Protein AF-A0A382HVT6-F1 (afdb_monomer_lite)

pLDDT: mean 78.96, std 14.05, range [37.0, 93.31]

Structure (mmCIF, N/CA/C/O backbone):
data_AF-A0A382HVT6-F1
#
_entry.id   AF-A0A382HVT6-F1
#
loop_
_atom_site.group_PDB
_atom_site.id
_atom_site.type_symbol
_atom_site.label_atom_id
_atom_site.label_alt_id
_atom_site.label_comp_id
_atom_site.label_asym_id
_atom_site.label_entity_id
_atom_site.label_seq_id
_atom_site.pdbx_PDB_ins_code
_atom_site.Cartn_x
_atom_site.Cartn_y
_atom_site.Cartn_z
_atom_site.occupancy
_atom_site.B_iso_or_equiv
_atom_site.auth_seq_id
_atom_site.auth_comp_id
_atom_site.auth_asym_id
_atom_site.auth_atom_id
_atom_site.pdbx_PDB_model_num
ATOM 1 N N . MET A 1 1 ? -5.672 -9.540 13.433 1.00 39.12 1 MET A N 1
ATOM 2 C CA . MET A 1 1 ? -6.733 -9.610 14.466 1.00 39.12 1 MET A CA 1
ATOM 3 C C . MET A 1 1 ? -8.082 -9.575 13.762 1.00 39.12 1 MET A C 1
ATOM 5 O O . MET A 1 1 ? -8.221 -8.806 12.822 1.00 39.12 1 MET A O 1
ATOM 9 N N . VAL A 1 2 ? -9.053 -10.399 14.163 1.00 37.00 2 VAL A N 1
ATOM 10 C CA . VAL A 1 2 ? -10.449 -10.255 13.708 1.00 37.00 2 VAL A CA 1
ATOM 11 C C . VAL A 1 2 ? -11.148 -9.390 14.750 1.00 37.00 2 VAL A C 1
ATOM 13 O O . VAL A 1 2 ? -11.149 -9.755 15.923 1.00 37.00 2 VAL A O 1
ATOM 16 N N . ALA A 1 3 ? -11.654 -8.220 14.357 1.00 43.56 3 ALA A N 1
ATOM 17 C CA . ALA A 1 3 ? -12.311 -7.308 15.287 1.00 43.56 3 ALA A CA 1
ATOM 18 C C . ALA A 1 3 ? -13.567 -7.967 15.878 1.00 43.56 3 ALA A C 1
ATOM 20 O O . ALA A 1 3 ? -14.442 -8.437 15.146 1.00 43.56 3 ALA A O 1
ATOM 21 N N . THR A 1 4 ? -13.641 -8.010 17.207 1.00 41.59 4 THR A N 1
ATOM 22 C CA . THR A 1 4 ? -14.824 -8.428 17.961 1.00 41.59 4 THR A CA 1
ATOM 23 C C . THR A 1 4 ? -15.976 -7.447 17.676 1.00 41.59 4 THR A C 1
ATOM 25 O O . THR A 1 4 ? -15.714 -6.251 17.525 1.00 41.59 4 THR A O 1
ATOM 28 N N . PRO A 1 5 ? -17.248 -7.891 17.617 1.00 45.16 5 PRO A N 1
ATOM 29 C CA . PRO A 1 5 ? -18.390 -7.078 17.162 1.00 45.16 5 PRO A CA 1
ATOM 30 C C . PRO A 1 5 ? -18.701 -5.814 17.987 1.00 45.16 5 PRO A C 1
ATOM 32 O O . PRO A 1 5 ? -19.589 -5.056 17.612 1.00 45.16 5 PRO A O 1
ATOM 35 N N . GLU A 1 6 ? -18.002 -5.584 19.100 1.00 42.72 6 GLU A N 1
ATOM 36 C CA . GLU A 1 6 ? -18.304 -4.546 20.095 1.00 42.72 6 GLU A CA 1
ATOM 37 C C . GLU A 1 6 ? -17.362 -3.330 20.041 1.00 42.72 6 GLU A C 1
ATOM 39 O O . GLU A 1 6 ? -17.410 -2.464 20.914 1.00 42.72 6 GLU A O 1
ATOM 44 N N . LEU A 1 7 ? -16.531 -3.201 19.000 1.00 46.19 7 LEU A N 1
ATOM 45 C CA . LEU A 1 7 ? -15.820 -1.946 18.731 1.00 46.19 7 LEU A CA 1
ATOM 46 C C . LEU A 1 7 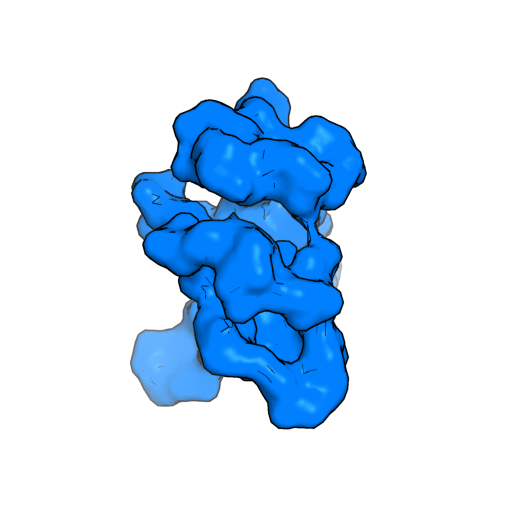? -16.803 -0.900 18.177 1.00 46.19 7 LEU A C 1
ATOM 48 O O . LEU A 1 7 ? -17.020 -0.786 16.973 1.00 46.19 7 LEU A O 1
ATOM 52 N N . LEU A 1 8 ? -17.388 -0.132 19.101 1.00 47.53 8 LEU A N 1
ATOM 53 C CA . LEU A 1 8 ? -18.241 1.041 18.857 1.00 47.53 8 LEU A CA 1
ATOM 54 C C . LEU A 1 8 ? -17.482 2.242 18.266 1.00 47.53 8 LEU A C 1
ATOM 56 O O . LEU A 1 8 ? -18.095 3.272 17.986 1.00 47.53 8 LEU A O 1
ATOM 60 N N . ASP A 1 9 ? -16.165 2.134 18.075 1.00 59.66 9 ASP A N 1
ATOM 61 C CA . ASP A 1 9 ? -15.396 3.168 17.395 1.00 59.66 9 ASP A CA 1
ATOM 62 C C . ASP A 1 9 ? -15.723 3.139 15.884 1.00 59.66 9 ASP A C 1
ATOM 64 O O . ASP A 1 9 ? -15.470 2.126 15.211 1.00 59.66 9 ASP A O 1
ATOM 68 N N . PRO A 1 10 ? -16.276 4.229 15.314 1.00 59.44 10 PRO A N 1
ATOM 69 C CA . PRO A 1 10 ? -16.620 4.298 13.895 1.00 59.44 10 PRO A CA 1
ATOM 70 C C . PRO A 1 10 ? -15.416 4.049 12.969 1.00 59.44 10 PRO A C 1
ATOM 72 O O . PRO A 1 10 ? -15.598 3.632 11.820 1.00 59.44 10 PRO A O 1
ATOM 75 N N . ASN A 1 11 ? -14.181 4.213 13.449 1.00 56.97 11 ASN A N 1
ATOM 76 C CA . ASN A 1 11 ? -12.968 3.893 12.700 1.00 56.97 11 ASN A CA 1
ATOM 77 C C . ASN A 1 11 ? -12.739 2.385 12.515 1.00 56.97 11 ASN A C 1
ATOM 79 O O . ASN A 1 11 ? -12.090 2.002 11.546 1.00 56.97 11 ASN A O 1
ATOM 83 N N . PHE A 1 12 ? -13.321 1.530 13.363 1.00 60.31 12 PHE A N 1
ATOM 84 C CA . PHE A 1 12 ? -13.083 0.078 13.364 1.00 60.31 12 PHE A CA 1
ATOM 85 C C . PHE A 1 12 ? -14.337 -0.768 13.124 1.00 60.31 12 PHE A C 1
ATOM 87 O O . PHE A 1 12 ? -14.240 -1.981 12.919 1.00 60.31 12 PHE A O 1
ATOM 94 N N . HIS A 1 13 ? -15.517 -0.147 13.072 1.00 61.53 13 HIS A N 1
ATOM 95 C CA . HIS A 1 13 ? -16.761 -0.847 12.771 1.00 61.53 13 HIS A CA 1
ATOM 96 C C . HIS A 1 13 ? -16.683 -1.583 11.415 1.00 61.53 13 HIS A C 1
ATOM 98 O O . HIS A 1 13 ? -16.541 -0.961 10.357 1.00 61.53 13 HIS A O 1
ATOM 104 N N . ARG A 1 14 ? -16.777 -2.924 11.468 1.00 65.69 14 ARG A N 1
ATOM 105 C CA . ARG A 1 14 ? -16.671 -3.871 10.335 1.00 65.69 14 ARG A CA 1
ATOM 106 C C . ARG A 1 14 ? -15.356 -3.785 9.555 1.00 65.69 14 ARG A C 1
ATOM 108 O O . ARG A 1 14 ? -15.355 -4.016 8.348 1.00 65.69 14 ARG A O 1
ATOM 115 N N . VAL A 1 15 ? -14.247 -3.465 10.215 1.00 69.69 15 VAL A N 1
ATOM 116 C CA . VAL A 1 15 ? -12.940 -3.319 9.561 1.00 69.69 15 VAL A CA 1
ATOM 117 C C . VAL A 1 15 ? -12.077 -4.574 9.689 1.00 69.69 15 VAL A C 1
ATOM 119 O O . VAL A 1 15 ? -12.012 -5.190 10.749 1.00 69.69 15 VAL A O 1
ATOM 122 N N . VAL A 1 16 ? -11.385 -4.935 8.606 1.00 75.50 16 VAL A N 1
ATOM 123 C CA . VAL A 1 16 ? -10.318 -5.944 8.606 1.00 75.50 16 VAL A CA 1
ATOM 124 C C . VAL A 1 16 ? -8.981 -5.221 8.713 1.00 75.50 16 VAL A C 1
ATOM 126 O O . VAL A 1 16 ? -8.603 -4.501 7.789 1.00 75.50 16 VAL A O 1
ATOM 129 N N . VAL A 1 17 ? -8.280 -5.411 9.833 1.00 77.56 17 VAL A N 1
ATOM 130 C CA . VAL A 1 17 ? -6.960 -4.814 10.087 1.00 77.56 17 VAL A CA 1
ATOM 131 C C . VAL A 1 17 ? -5.873 -5.883 9.962 1.00 77.56 17 VAL A C 1
ATOM 133 O O . VAL A 1 17 ? -5.855 -6.857 10.725 1.00 77.56 17 VAL A O 1
ATOM 136 N N . LEU A 1 18 ? -4.956 -5.690 9.016 1.00 74.88 18 LEU A N 1
ATOM 137 C CA . LEU A 1 18 ? -3.703 -6.434 8.918 1.00 74.88 18 LEU A CA 1
ATOM 138 C C . LEU A 1 18 ? -2.692 -5.812 9.880 1.00 74.88 18 LEU A C 1
ATOM 140 O O . LEU A 1 18 ? -2.333 -4.655 9.706 1.00 74.88 18 LEU A O 1
ATOM 144 N N . MET A 1 19 ? -2.241 -6.555 10.889 1.00 76.44 19 MET A N 1
ATOM 145 C CA . MET A 1 19 ? -1.211 -6.068 11.811 1.00 76.44 19 MET A CA 1
ATOM 146 C C . MET A 1 19 ? 0.162 -6.216 11.153 1.00 76.44 19 MET A C 1
ATOM 148 O O . MET A 1 19 ? 0.510 -7.324 10.752 1.00 76.44 19 MET A O 1
ATOM 152 N N . LEU A 1 20 ? 0.903 -5.118 11.037 1.00 72.44 20 LEU A N 1
ATOM 153 C CA . LEU A 1 20 ? 2.249 -5.078 10.464 1.00 72.44 20 LEU A CA 1
ATOM 154 C C . LEU A 1 20 ? 3.315 -5.174 11.558 1.00 72.44 20 LEU A C 1
ATOM 156 O O . LEU A 1 20 ? 4.279 -5.915 11.410 1.00 72.44 20 LEU A O 1
ATOM 160 N N . GLU A 1 21 ? 3.112 -4.473 12.675 1.00 70.06 21 GLU A N 1
ATOM 161 C CA . GLU A 1 21 ? 4.034 -4.471 13.811 1.00 70.06 21 GLU A CA 1
ATOM 162 C C . GLU A 1 21 ? 3.262 -4.348 15.129 1.00 70.06 21 GLU A C 1
ATOM 164 O O . GLU A 1 21 ? 2.228 -3.681 15.195 1.00 70.06 21 GLU A O 1
ATOM 169 N N . HIS A 1 22 ? 3.763 -4.985 16.185 1.00 69.56 22 HIS A N 1
ATOM 170 C CA . HIS A 1 22 ? 3.303 -4.763 17.550 1.00 69.56 22 HIS A CA 1
ATOM 171 C C . HIS A 1 22 ? 4.487 -4.872 18.511 1.00 69.56 22 HIS A C 1
ATOM 173 O O . HIS A 1 22 ? 5.127 -5.921 18.592 1.00 69.56 22 HIS A O 1
ATOM 179 N N . ASN A 1 23 ? 4.772 -3.786 19.221 1.00 72.25 23 ASN A N 1
ATOM 180 C CA . ASN A 1 23 ? 5.841 -3.680 20.207 1.00 72.25 23 ASN A CA 1
ATOM 181 C C . ASN A 1 23 ? 5.322 -2.929 21.452 1.00 72.25 23 ASN A C 1
ATOM 183 O O . ASN A 1 23 ? 4.134 -2.614 21.550 1.00 72.25 23 ASN A O 1
ATOM 187 N N . GLU A 1 24 ? 6.191 -2.678 22.432 1.00 73.56 24 GLU A N 1
ATOM 188 C CA . GLU A 1 24 ? 5.806 -1.995 23.678 1.00 73.56 24 GLU A CA 1
ATOM 189 C C . GLU A 1 24 ? 5.371 -0.532 23.456 1.00 73.56 24 GLU A C 1
ATOM 191 O O . GLU A 1 24 ? 4.610 0.005 24.260 1.00 73.56 24 GLU A O 1
ATOM 196 N N . ASP A 1 25 ? 5.780 0.078 22.339 1.00 70.56 25 ASP A N 1
ATOM 197 C CA . ASP A 1 25 ? 5.463 1.461 21.970 1.00 70.56 25 ASP A CA 1
ATOM 198 C C . ASP A 1 25 ? 4.140 1.589 21.194 1.00 70.56 25 ASP A C 1
ATOM 200 O O . ASP A 1 25 ? 3.611 2.694 21.033 1.00 70.56 25 ASP A O 1
ATOM 204 N N . GLY A 1 26 ? 3.564 0.475 20.726 1.00 67.38 26 GLY A N 1
ATOM 205 C CA . GLY A 1 26 ? 2.263 0.474 20.066 1.00 67.38 26 GLY A CA 1
ATOM 206 C C . GLY A 1 26 ? 2.033 -0.666 19.078 1.00 67.38 26 GLY A C 1
ATOM 207 O O . GLY A 1 26 ? 2.635 -1.739 19.126 1.00 67.38 26 GLY A O 1
ATOM 208 N N . ALA A 1 27 ? 1.075 -0.447 18.181 1.00 71.50 27 ALA A N 1
ATOM 209 C CA . ALA A 1 27 ? 0.716 -1.393 17.135 1.00 71.50 27 ALA A CA 1
ATOM 210 C C . ALA A 1 27 ? 0.479 -0.648 15.819 1.00 71.50 27 ALA A C 1
ATOM 212 O O . ALA A 1 27 ? -0.273 0.327 15.781 1.00 71.50 27 ALA A O 1
ATOM 213 N N . LEU A 1 28 ? 1.102 -1.124 14.742 1.00 72.75 28 LEU A N 1
ATOM 214 C CA . LEU A 1 28 ? 0.882 -0.644 13.385 1.00 72.75 28 LEU A CA 1
ATOM 215 C C . LEU A 1 28 ? -0.008 -1.643 12.653 1.00 72.75 28 LEU A C 1
ATOM 217 O O . LEU A 1 28 ? 0.339 -2.817 12.517 1.00 72.75 28 LEU A O 1
ATOM 221 N N . GLY A 1 29 ? -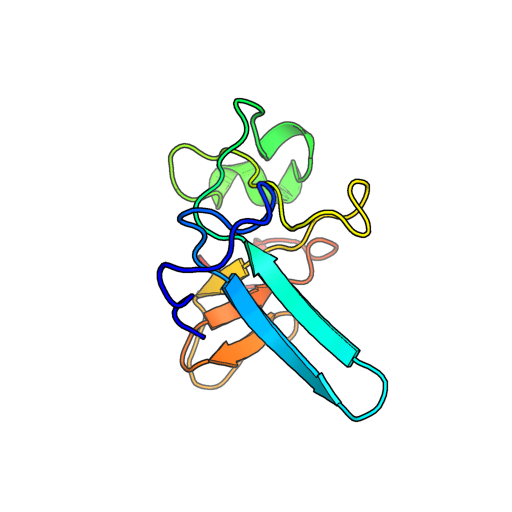1.143 -1.172 12.145 1.00 76.00 29 GLY A N 1
ATOM 222 C CA . GLY A 1 29 ? -2.061 -1.988 11.366 1.00 76.00 29 GLY A CA 1
ATOM 223 C C . GLY A 1 29 ? -2.594 -1.249 10.148 1.00 76.00 29 GLY A C 1
ATOM 224 O O . GLY A 1 29 ? -2.758 -0.034 10.181 1.00 76.00 29 GLY A O 1
ATOM 225 N N . LEU A 1 30 ? -2.879 -1.998 9.084 1.00 77.75 30 LEU A N 1
ATOM 226 C CA . LEU A 1 30 ? -3.455 -1.495 7.845 1.00 77.75 30 LEU A CA 1
ATOM 227 C C . LEU A 1 30 ? -4.893 -1.982 7.682 1.00 77.75 30 LEU A C 1
ATOM 229 O O . LEU A 1 30 ? -5.177 -3.180 7.742 1.00 77.75 30 LEU A O 1
ATOM 233 N 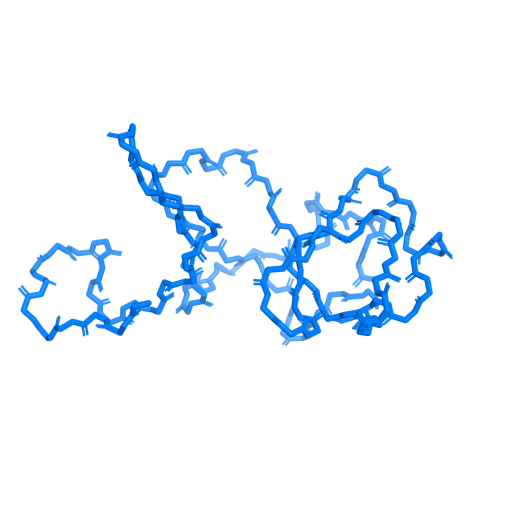N . VAL A 1 31 ? -5.805 -1.053 7.428 1.00 80.62 31 VAL A N 1
ATOM 234 C CA . VAL A 1 31 ? -7.197 -1.357 7.100 1.00 80.62 31 VAL A CA 1
ATOM 235 C C . VAL A 1 31 ? -7.321 -1.816 5.643 1.00 80.62 31 VAL A C 1
ATOM 237 O O . VAL A 1 31 ? -7.054 -1.062 4.713 1.00 80.62 31 VAL A O 1
ATOM 240 N N . LEU A 1 32 ? -7.784 -3.052 5.431 1.00 78.69 32 LEU A N 1
ATOM 241 C CA . LEU A 1 32 ? -7.856 -3.662 4.097 1.00 78.69 32 LEU A CA 1
ATOM 242 C C . LEU A 1 32 ? -9.187 -3.438 3.372 1.00 78.69 32 LEU A C 1
ATOM 244 O O . LEU A 1 32 ? -9.232 -3.459 2.148 1.00 78.69 32 LEU A O 1
ATOM 248 N N . ASN A 1 33 ? -10.295 -3.229 4.083 1.00 75.25 33 ASN A N 1
ATOM 249 C CA . ASN A 1 33 ? -11.642 -3.296 3.501 1.00 75.25 33 ASN A CA 1
ATOM 250 C C . ASN A 1 33 ? -12.372 -1.942 3.430 1.00 75.25 33 ASN A C 1
ATOM 252 O O . ASN A 1 33 ? -13.603 -1.898 3.456 1.00 75.25 33 ASN A O 1
ATOM 256 N N . ARG A 1 34 ? -11.619 -0.838 3.331 1.00 79.12 34 ARG A N 1
ATOM 257 C CA . ARG A 1 34 ? -12.152 0.518 3.114 1.00 79.12 34 ARG A CA 1
ATOM 258 C C . ARG A 1 34 ? -11.562 1.153 1.849 1.00 79.12 34 ARG A C 1
ATOM 260 O O . ARG A 1 34 ? -10.654 1.981 1.964 1.00 79.12 34 ARG A O 1
ATOM 267 N N . PRO A 1 35 ? -12.055 0.783 0.655 1.00 78.81 35 PRO A N 1
ATOM 268 C CA . PRO A 1 35 ? -11.641 1.437 -0.578 1.00 78.81 35 PRO A CA 1
ATOM 269 C C . PRO A 1 35 ? -12.099 2.902 -0.589 1.00 78.81 35 PRO A C 1
ATOM 271 O O . PRO A 1 35 ? -13.198 3.234 -0.140 1.00 78.81 35 PRO A O 1
ATOM 274 N N . ARG A 1 36 ? -11.260 3.783 -1.128 1.00 78.50 36 ARG A N 1
ATOM 275 C CA . ARG A 1 36 ? -11.598 5.154 -1.514 1.00 78.50 36 ARG A CA 1
ATOM 276 C C . ARG A 1 36 ? -11.956 5.155 -3.000 1.00 78.50 36 ARG A C 1
ATOM 278 O O . ARG A 1 36 ? -11.383 4.401 -3.773 1.00 78.50 36 ARG A O 1
ATOM 285 N N . LEU A 1 37 ? -12.853 6.038 -3.436 1.00 78.56 37 LEU A N 1
ATOM 286 C CA . LEU A 1 37 ? -13.164 6.227 -4.865 1.00 78.56 37 LEU A CA 1
ATOM 287 C C . LEU A 1 37 ? -12.076 7.058 -5.580 1.00 78.56 37 LEU A C 1
ATOM 289 O O . LEU A 1 37 ? -12.377 7.961 -6.354 1.00 78.56 37 LEU A O 1
ATOM 293 N N . ILE A 1 38 ? -10.808 6.792 -5.263 1.00 82.88 38 ILE A N 1
ATOM 294 C CA . ILE A 1 38 ? -9.630 7.485 -5.786 1.00 82.88 38 ILE A CA 1
ATOM 295 C C . ILE A 1 38 ? -8.727 6.419 -6.405 1.00 82.88 38 ILE A C 1
ATOM 297 O O . ILE A 1 38 ? -8.378 5.445 -5.738 1.00 82.88 38 ILE A O 1
ATOM 301 N N . GLY A 1 39 ? -8.367 6.592 -7.678 1.00 83.75 39 GLY A N 1
ATOM 302 C CA . GLY A 1 39 ? -7.460 5.685 -8.382 1.00 83.75 39 GLY A CA 1
ATOM 303 C C . GLY A 1 39 ? -6.039 5.762 -7.824 1.00 83.75 39 GLY A C 1
ATOM 304 O O . GLY A 1 39 ? -5.496 6.851 -7.649 1.00 83.75 39 GLY A O 1
ATOM 305 N N . GLY A 1 40 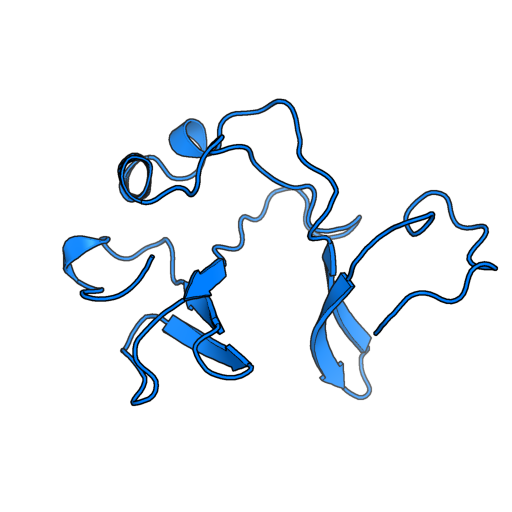? -5.431 4.606 -7.567 1.00 84.25 40 GLY A N 1
ATOM 306 C CA . GLY A 1 40 ? -4.064 4.487 -7.063 1.00 84.25 40 GLY A CA 1
ATOM 307 C C . GLY A 1 40 ? -2.997 4.876 -8.082 1.00 84.25 40 GLY A C 1
ATOM 308 O O . GLY A 1 40 ? -1.927 5.315 -7.680 1.00 84.25 40 GLY A O 1
ATOM 309 N N . ALA A 1 41 ? -3.300 4.816 -9.382 1.00 87.19 41 ALA A N 1
ATOM 310 C CA . ALA A 1 41 ? -2.361 5.169 -10.450 1.00 87.19 41 ALA A CA 1
ATOM 311 C C . ALA A 1 41 ? -1.822 6.605 -10.327 1.00 87.19 41 ALA A C 1
ATOM 313 O O . ALA A 1 41 ? -0.640 6.847 -10.531 1.00 87.19 41 ALA A O 1
ATOM 314 N N . ALA A 1 42 ? -2.655 7.563 -9.903 1.00 85.56 42 ALA A N 1
ATOM 315 C CA . ALA A 1 42 ? -2.203 8.938 -9.676 1.00 85.56 42 ALA A CA 1
ATOM 316 C C . ALA A 1 42 ? -1.200 9.053 -8.512 1.00 85.56 42 ALA A C 1
ATOM 318 O O . ALA A 1 42 ? -0.402 9.986 -8.469 1.00 85.56 42 ALA A O 1
ATOM 319 N N . ALA A 1 43 ? -1.264 8.120 -7.565 1.00 85.62 43 ALA A N 1
ATOM 320 C CA . ALA A 1 43 ? -0.466 8.112 -6.350 1.00 85.62 43 ALA A CA 1
ATOM 321 C C . ALA A 1 43 ? 0.849 7.330 -6.533 1.00 85.62 43 ALA A C 1
ATOM 323 O O . ALA A 1 43 ? 1.874 7.698 -5.968 1.00 85.62 43 ALA A O 1
ATOM 324 N N . VAL A 1 44 ? 0.822 6.275 -7.355 1.00 89.12 44 VAL A N 1
ATOM 325 C CA . VAL A 1 44 ? 1.966 5.407 -7.675 1.00 89.12 44 VAL A CA 1
ATOM 326 C C . VAL A 1 44 ? 2.022 5.114 -9.183 1.00 89.12 44 VAL A C 1
ATOM 328 O O . VAL A 1 44 ? 1.817 3.978 -9.604 1.00 89.12 44 VAL A O 1
ATOM 331 N N . PRO A 1 45 ? 2.306 6.120 -10.031 1.00 89.50 45 PRO A N 1
ATOM 332 C CA . PRO A 1 45 ? 2.178 5.991 -11.488 1.00 89.50 45 PRO A CA 1
ATOM 333 C C . PRO A 1 45 ? 3.093 4.925 -12.090 1.00 89.50 45 PRO A C 1
ATOM 335 O O . PRO A 1 45 ? 2.712 4.244 -13.032 1.00 89.50 45 PRO A O 1
ATOM 338 N N . GLN A 1 46 ? 4.277 4.716 -11.511 1.00 91.19 46 GLN A N 1
ATOM 339 C CA . GLN A 1 46 ? 5.201 3.670 -11.961 1.00 91.19 46 GLN A CA 1
ATOM 340 C C . GLN A 1 46 ? 4.634 2.256 -11.766 1.00 91.19 46 GLN A C 1
ATOM 342 O O . GLN A 1 46 ? 5.061 1.334 -12.446 1.00 91.19 46 GLN A O 1
ATOM 347 N N . TRP A 1 47 ? 3.667 2.091 -10.862 1.00 91.38 47 TRP A N 1
ATOM 348 C CA . TRP A 1 47 ? 3.074 0.812 -10.479 1.00 91.38 47 TRP A CA 1
ATOM 349 C C . TRP A 1 47 ? 1.677 0.588 -11.068 1.00 91.38 47 TRP A C 1
ATOM 351 O O . TRP A 1 47 ? 1.059 -0.426 -10.755 1.00 91.38 47 TRP A O 1
ATOM 361 N N . GLU A 1 48 ? 1.175 1.499 -11.911 1.00 90.25 48 GLU A N 1
ATOM 362 C CA . GLU A 1 48 ? -0.193 1.476 -12.455 1.00 90.25 48 GLU A CA 1
ATOM 363 C C . GLU A 1 48 ? -0.571 0.114 -13.057 1.00 90.25 48 GLU A C 1
ATOM 365 O O . GLU A 1 48 ? -1.599 -0.458 -12.689 1.00 90.25 48 GLU A O 1
ATOM 370 N N . ASP A 1 49 ? 0.308 -0.459 -13.881 1.00 89.19 49 ASP A N 1
ATOM 371 C CA . ASP A 1 49 ? 0.089 -1.745 -14.561 1.00 89.19 49 ASP A CA 1
ATOM 372 C C . ASP A 1 49 ? 0.081 -2.963 -13.618 1.00 89.19 49 ASP A C 1
ATOM 374 O O . ASP A 1 49 ? -0.256 -4.076 -14.027 1.00 89.19 49 ASP A O 1
ATOM 378 N N . ARG A 1 50 ? 0.479 -2.779 -12.354 1.00 89.31 50 ARG A N 1
ATOM 379 C CA . ARG A 1 50 ? 0.542 -3.826 -11.322 1.00 89.31 50 ARG A CA 1
ATOM 380 C C . ARG A 1 50 ? -0.529 -3.665 -10.246 1.00 89.31 50 ARG A C 1
ATOM 382 O O . ARG A 1 50 ? -0.592 -4.484 -9.334 1.00 89.31 50 ARG A O 1
ATOM 389 N N . LEU A 1 51 ? -1.376 -2.638 -10.322 1.00 90.50 51 LEU A N 1
ATOM 390 C CA . LEU A 1 51 ? -2.438 -2.446 -9.340 1.00 90.50 51 LEU A CA 1
ATOM 391 C C . LEU A 1 51 ? -3.535 -3.504 -9.512 1.00 90.50 51 LEU A C 1
ATOM 393 O O . LEU A 1 51 ? -4.132 -3.648 -10.580 1.00 90.50 51 LEU A O 1
ATOM 397 N N . ALA A 1 52 ? -3.859 -4.210 -8.428 1.00 86.75 52 ALA A N 1
ATOM 398 C CA . ALA A 1 52 ? -4.974 -5.147 -8.413 1.00 86.75 52 ALA A CA 1
ATOM 399 C C . ALA A 1 52 ? -6.295 -4.417 -8.701 1.00 86.75 52 ALA A C 1
ATOM 401 O O . ALA A 1 52 ? -6.615 -3.418 -8.053 1.00 86.75 52 ALA A O 1
ATOM 402 N N . ALA A 1 53 ? -7.089 -4.926 -9.649 1.00 82.56 53 ALA A N 1
ATOM 403 C CA . ALA A 1 53 ? -8.387 -4.345 -9.986 1.00 82.56 53 ALA A CA 1
ATOM 404 C C . ALA A 1 53 ? -9.292 -4.250 -8.735 1.00 82.56 53 ALA A C 1
ATOM 406 O O . ALA A 1 53 ? -9.382 -5.217 -7.975 1.00 82.56 53 ALA A O 1
ATOM 407 N N . PRO A 1 54 ? -9.995 -3.123 -8.510 1.00 83.12 54 PRO A N 1
ATOM 408 C CA . PRO A 1 54 ? -10.204 -1.982 -9.415 1.00 83.12 54 PRO A CA 1
ATOM 409 C C . PRO A 1 54 ? -9.121 -0.882 -9.370 1.00 83.12 54 PRO A C 1
ATOM 411 O O . PRO A 1 54 ? -9.332 0.192 -9.924 1.00 83.12 54 PRO A O 1
ATOM 414 N N . GLY A 1 55 ? -7.985 -1.111 -8.706 1.00 82.94 55 GLY A N 1
ATOM 415 C CA . GLY A 1 55 ? -6.871 -0.161 -8.643 1.00 82.94 55 GLY A CA 1
ATOM 416 C C . GLY A 1 55 ? -7.164 1.069 -7.785 1.00 82.94 55 GLY A C 1
ATOM 417 O O . GLY A 1 55 ? -6.620 2.142 -8.036 1.00 82.94 55 GLY A O 1
ATOM 418 N N . TYR A 1 56 ? -8.052 0.945 -6.799 1.00 86.56 56 TYR A N 1
ATOM 419 C CA . TYR A 1 56 ? -8.379 2.029 -5.877 1.00 86.56 56 TYR A CA 1
ATOM 420 C C . TYR A 1 56 ? -7.418 2.087 -4.694 1.00 86.56 56 TYR A C 1
ATOM 422 O O . TYR A 1 56 ? -6.901 1.068 -4.245 1.00 86.56 56 TYR A O 1
ATOM 430 N N . LEU A 1 57 ? -7.221 3.289 -4.154 1.00 85.81 57 LEU A N 1
ATOM 431 C CA . LEU A 1 57 ? -6.563 3.461 -2.864 1.00 85.81 57 LEU A CA 1
ATOM 432 C C . LEU A 1 57 ? -7.470 2.979 -1.737 1.00 85.81 57 LEU A C 1
ATOM 434 O O . LEU A 1 57 ? -8.691 3.103 -1.802 1.00 85.81 57 LEU A O 1
ATOM 438 N N . HIS A 1 58 ? -6.865 2.476 -0.669 1.00 84.38 58 HIS A N 1
ATOM 439 C CA . HIS A 1 58 ? -7.565 2.101 0.552 1.00 84.38 58 HIS A CA 1
ATOM 440 C C . HIS A 1 58 ? -7.174 3.069 1.667 1.00 84.38 58 HIS A C 1
ATOM 442 O O . HIS A 1 58 ? -6.030 3.512 1.746 1.00 84.38 58 HIS A O 1
ATOM 448 N N . THR A 1 59 ? -8.121 3.420 2.538 1.00 82.06 59 THR A N 1
ATOM 449 C CA . THR A 1 59 ? -7.790 4.177 3.753 1.00 82.06 59 THR A CA 1
ATOM 450 C C . THR A 1 59 ? -7.038 3.250 4.699 1.00 82.06 59 THR A C 1
ATOM 452 O O . THR A 1 59 ? -7.662 2.339 5.230 1.00 82.06 59 THR A O 1
ATOM 455 N N . GLY A 1 60 ? -5.742 3.482 4.924 1.00 71.88 60 GLY A N 1
ATOM 456 C CA . GLY A 1 60 ? -4.901 2.621 5.766 1.00 71.88 60 GLY A CA 1
ATOM 457 C C . GLY A 1 60 ? -5.204 2.686 7.269 1.00 71.88 60 GLY A C 1
ATOM 458 O O . GLY A 1 60 ? -4.949 1.719 7.979 1.00 71.88 60 GLY A O 1
ATOM 459 N N . GLY A 1 61 ? -5.797 3.782 7.744 1.00 71.31 61 GLY A N 1
ATOM 460 C CA . GLY A 1 61 ? -6.095 4.048 9.154 1.00 71.31 61 GLY A CA 1
ATOM 461 C C . GLY A 1 61 ? -6.144 5.561 9.415 1.00 71.31 61 GLY A C 1
ATOM 462 O O . GLY A 1 61 ? -5.972 6.327 8.470 1.00 71.31 61 GLY A O 1
ATOM 463 N N . PRO A 1 62 ? -6.386 6.011 10.659 1.00 61.88 62 PRO A N 1
ATOM 464 C CA . PRO A 1 62 ? -6.473 7.438 10.997 1.00 61.88 62 PRO A CA 1
ATOM 465 C C . PRO A 1 62 ? -5.104 8.129 11.152 1.00 61.88 62 PRO A C 1
ATOM 467 O O . PRO A 1 62 ? -5.047 9.311 11.478 1.00 61.88 62 PRO A O 1
ATOM 470 N N . VAL A 1 63 ? -3.998 7.395 10.987 1.00 61.47 63 VAL A N 1
ATOM 471 C CA . VAL A 1 63 ? -2.631 7.888 11.206 1.00 61.47 63 VAL A CA 1
ATOM 472 C C . VAL A 1 63 ? -1.884 7.901 9.873 1.00 61.47 63 VAL A C 1
ATOM 474 O O . VAL A 1 63 ? -1.943 6.923 9.131 1.00 61.47 63 VAL A O 1
ATOM 477 N N . SER A 1 64 ? -1.178 9.001 9.594 1.00 63.03 64 SER A N 1
ATOM 478 C CA . SER A 1 64 ? -0.347 9.203 8.395 1.00 63.03 64 SER A CA 1
ATOM 479 C C . SER A 1 64 ? -1.103 9.078 7.064 1.00 63.03 64 SER A C 1
ATOM 481 O O . SER A 1 64 ? -0.681 8.349 6.169 1.00 63.03 64 SER A O 1
ATOM 483 N N . GLU A 1 65 ? -2.203 9.823 6.908 1.00 66.81 65 GLU A N 1
ATOM 484 C CA . GLU A 1 65 ? -3.028 9.806 5.684 1.00 66.81 65 GLU A CA 1
ATOM 485 C C . GLU A 1 65 ? -2.292 10.257 4.407 1.00 66.81 65 GLU A C 1
ATOM 487 O O . GLU A 1 65 ? -2.746 9.945 3.307 1.00 66.81 65 GLU A O 1
ATOM 492 N N . ASP A 1 66 ? -1.153 10.941 4.547 1.00 73.25 66 ASP A N 1
ATOM 493 C CA . ASP A 1 66 ? -0.323 11.417 3.432 1.00 73.25 66 ASP A CA 1
ATOM 494 C C . ASP A 1 66 ? 0.720 10.385 2.958 1.00 73.25 66 ASP A C 1
ATOM 496 O O . ASP A 1 66 ? 1.511 10.663 2.058 1.00 73.25 66 ASP A O 1
ATOM 500 N N . SER A 1 67 ? 0.766 9.196 3.569 1.00 81.12 67 SER A N 1
ATOM 501 C CA . SER A 1 67 ? 1.698 8.120 3.207 1.00 81.12 67 SER A CA 1
ATOM 502 C C . SER A 1 67 ? 0.999 6.988 2.460 1.00 81.12 67 SER A C 1
ATOM 504 O O . SER A 1 67 ? -0.139 6.629 2.760 1.00 81.12 67 SER A O 1
ATOM 506 N N . ILE A 1 68 ? 1.706 6.382 1.504 1.00 87.12 68 ILE A N 1
ATOM 507 C CA . ILE A 1 68 ? 1.213 5.241 0.726 1.00 87.12 68 ILE A CA 1
ATOM 508 C C . ILE A 1 68 ? 2.004 4.000 1.120 1.00 87.12 68 ILE A C 1
ATOM 510 O O . ILE A 1 68 ? 3.232 4.020 1.155 1.00 87.12 68 ILE A O 1
ATOM 514 N N . ILE A 1 69 ? 1.288 2.911 1.384 1.00 88.38 69 ILE A N 1
ATOM 515 C CA . ILE A 1 69 ? 1.863 1.591 1.634 1.00 88.38 69 ILE A CA 1
ATOM 516 C C . ILE A 1 69 ? 1.407 0.670 0.503 1.00 88.38 69 ILE A C 1
ATOM 518 O O . ILE A 1 69 ? 0.207 0.500 0.288 1.00 88.38 69 ILE A O 1
ATOM 522 N N . GLY A 1 70 ? 2.364 0.081 -0.215 1.00 90.75 70 GLY A N 1
ATOM 523 C CA . GLY A 1 70 ? 2.103 -0.963 -1.202 1.00 90.75 70 GLY A CA 1
ATOM 524 C C . GLY A 1 70 ? 2.114 -2.333 -0.534 1.00 90.75 70 GLY A C 1
ATOM 525 O O . GLY A 1 70 ? 3.088 -2.678 0.129 1.00 90.75 70 GLY A O 1
ATOM 526 N N . LEU A 1 71 ? 1.051 -3.116 -0.710 1.00 91.56 71 LEU A N 1
ATOM 527 C CA . LEU A 1 71 ? 1.028 -4.531 -0.342 1.00 91.56 71 LEU A CA 1
ATOM 528 C C . LEU A 1 71 ? 1.020 -5.372 -1.609 1.00 91.56 71 LEU A C 1
ATOM 530 O O . LEU A 1 71 ? 0.231 -5.099 -2.511 1.00 91.56 71 LEU A O 1
ATOM 534 N N . ALA A 1 72 ? 1.861 -6.398 -1.648 1.00 92.62 72 ALA A N 1
ATOM 535 C CA . ALA A 1 72 ? 1.933 -7.304 -2.784 1.00 92.62 72 ALA A CA 1
ATOM 536 C C . ALA A 1 72 ? 2.301 -8.720 -2.348 1.00 92.62 72 ALA A C 1
ATOM 538 O O . ALA A 1 72 ? 2.895 -8.934 -1.284 1.00 92.62 72 ALA A O 1
ATOM 539 N N . PHE A 1 73 ? 1.953 -9.685 -3.190 1.00 93.25 73 PHE A N 1
ATOM 540 C CA . PHE A 1 73 ? 2.446 -11.045 -3.087 1.00 93.25 73 PHE A CA 1
ATOM 541 C C . PHE A 1 73 ? 3.747 -11.180 -3.868 1.00 93.25 73 PHE A C 1
ATOM 543 O O . PHE A 1 73 ? 3.861 -10.669 -4.976 1.00 93.25 73 PHE A O 1
ATOM 550 N N . GLY A 1 74 ? 4.721 -11.891 -3.309 1.00 93.00 74 GLY A N 1
ATOM 551 C CA . GLY A 1 74 ? 5.985 -12.185 -3.972 1.00 93.00 74 GLY A CA 1
ATOM 552 C C . GLY A 1 74 ? 6.495 -13.600 -3.700 1.00 93.00 74 GLY A C 1
ATOM 553 O O . GLY A 1 74 ? 5.818 -14.406 -3.050 1.00 93.00 74 GLY A O 1
ATOM 554 N N . PRO A 1 75 ? 7.692 -13.927 -4.215 1.00 91.38 75 PRO A N 1
ATOM 555 C CA . PRO A 1 75 ? 8.316 -15.232 -4.023 1.00 91.38 75 PRO A CA 1
ATOM 556 C C . PRO A 1 75 ? 8.525 -15.558 -2.539 1.00 91.38 75 PRO A C 1
ATOM 558 O O . PRO A 1 75 ? 8.953 -14.707 -1.764 1.00 91.38 75 PRO A O 1
ATOM 561 N N . LEU A 1 76 ? 8.297 -16.817 -2.149 1.00 86.69 76 LEU A N 1
ATOM 562 C CA . LEU A 1 76 ? 8.491 -17.273 -0.762 1.00 86.69 76 LEU A CA 1
ATOM 563 C C . LEU A 1 76 ? 9.951 -17.206 -0.297 1.00 86.69 76 LEU A C 1
ATOM 565 O O . LEU A 1 76 ? 10.206 -17.103 0.899 1.00 86.69 76 LEU A O 1
ATOM 569 N N . GLU A 1 77 ? 10.900 -17.265 -1.231 1.00 87.69 77 GLU A N 1
ATOM 570 C CA . GLU A 1 77 ? 12.332 -17.101 -0.949 1.00 87.69 77 GLU A CA 1
ATOM 571 C C . GLU A 1 77 ? 12.701 -15.640 -0.626 1.00 87.69 77 GLU A C 1
ATOM 573 O O . GLU A 1 77 ? 13.808 -15.370 -0.164 1.00 87.69 77 GLU A O 1
ATOM 578 N N . GLY A 1 78 ? 11.756 -14.712 -0.814 1.00 87.69 78 GLY A N 1
ATOM 579 C CA . GLY A 1 78 ? 11.954 -13.279 -0.666 1.00 87.69 78 GLY A CA 1
ATOM 580 C C . GLY A 1 78 ? 12.533 -12.635 -1.924 1.00 87.69 78 GLY A C 1
ATOM 581 O O . GLY A 1 78 ? 13.057 -13.296 -2.820 1.00 87.69 78 GLY A O 1
ATOM 582 N N . ILE A 1 79 ? 12.417 -11.313 -1.992 1.00 91.44 79 ILE A N 1
ATOM 583 C CA . ILE A 1 79 ? 13.042 -10.489 -3.023 1.00 91.44 79 ILE A CA 1
ATOM 584 C C . ILE A 1 79 ? 13.407 -9.135 -2.416 1.00 91.44 79 ILE A C 1
ATOM 586 O O . ILE A 1 79 ? 12.672 -8.603 -1.583 1.00 91.44 79 ILE A O 1
ATOM 590 N N . ASP A 1 80 ? 14.557 -8.587 -2.801 1.00 92.56 80 ASP A N 1
ATOM 591 C CA . ASP A 1 80 ? 14.965 -7.263 -2.334 1.00 92.56 80 ASP A CA 1
ATOM 592 C C . ASP A 1 80 ? 13.992 -6.192 -2.849 1.00 92.56 80 ASP A C 1
ATOM 594 O O . ASP A 1 80 ? 13.736 -6.117 -4.046 1.00 92.56 80 ASP A O 1
ATOM 598 N N . GLY A 1 81 ? 13.458 -5.370 -1.944 1.00 91.44 81 GLY A N 1
ATOM 599 C CA . GLY A 1 81 ? 12.375 -4.417 -2.217 1.00 91.44 81 GLY A CA 1
ATOM 600 C C . GLY A 1 81 ? 10.965 -4.920 -1.873 1.00 91.44 81 GLY A C 1
ATOM 601 O O . GLY A 1 81 ? 10.006 -4.163 -2.023 1.00 91.44 81 GLY A O 1
ATOM 602 N N . LEU A 1 82 ? 10.832 -6.151 -1.359 1.00 93.06 82 LEU A N 1
ATOM 603 C CA . LEU A 1 82 ? 9.613 -6.656 -0.722 1.00 93.06 82 LEU A CA 1
ATOM 604 C C . LEU A 1 82 ? 9.917 -7.104 0.715 1.00 93.06 82 LEU A C 1
ATOM 606 O O . LEU A 1 82 ? 10.490 -8.168 0.947 1.00 93.06 82 LEU A O 1
ATOM 610 N N . SER A 1 83 ? 9.492 -6.308 1.693 1.00 91.19 83 SER A N 1
ATOM 611 C CA . SER A 1 83 ? 9.631 -6.648 3.110 1.00 91.19 83 SER A CA 1
ATOM 612 C C . SER A 1 83 ? 8.569 -7.682 3.510 1.00 91.19 83 SER A C 1
ATOM 614 O O . SER A 1 83 ? 7.377 -7.381 3.404 1.00 91.19 83 SER A O 1
ATOM 616 N N . PRO A 1 84 ? 8.942 -8.890 3.968 1.00 87.81 84 PRO A N 1
ATOM 617 C CA . PRO A 1 84 ? 7.984 -9.960 4.242 1.00 87.81 84 PRO A CA 1
ATOM 618 C C . PRO A 1 84 ? 7.084 -9.640 5.444 1.00 87.81 84 PRO A C 1
ATOM 620 O O . PRO A 1 84 ? 7.554 -9.137 6.463 1.00 87.81 84 PRO A O 1
ATOM 623 N N . LEU A 1 85 ? 5.795 -9.982 5.339 1.00 84.38 85 LEU A N 1
ATOM 624 C CA . LEU A 1 85 ? 4.807 -9.853 6.419 1.00 84.38 85 LEU A CA 1
ATOM 625 C C . LEU A 1 85 ? 4.219 -11.209 6.824 1.00 84.38 85 LEU A C 1
ATOM 627 O O . LEU A 1 85 ? 4.274 -11.592 7.990 1.00 84.38 85 LEU A O 1
ATOM 631 N N . LEU A 1 86 ? 3.623 -11.934 5.870 1.00 82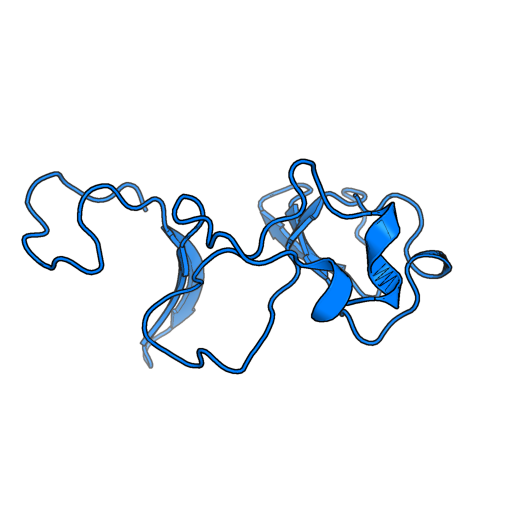.06 86 LEU A N 1
ATOM 632 C CA . LEU A 1 86 ? 2.944 -13.204 6.135 1.00 82.06 86 LEU A CA 1
ATOM 633 C C . LEU A 1 86 ? 2.929 -14.098 4.892 1.00 82.06 86 LEU A C 1
ATOM 635 O O . LEU A 1 86 ? 2.208 -13.834 3.930 1.00 82.06 86 LEU A O 1
ATOM 639 N N . GLY A 1 87 ? 3.667 -15.208 4.940 1.00 87.56 87 GLY A N 1
ATOM 640 C CA . GLY A 1 87 ? 3.787 -16.106 3.791 1.00 87.56 87 GLY A CA 1
ATOM 641 C C . GLY A 1 87 ? 4.294 -15.336 2.562 1.00 87.56 87 GLY A C 1
ATOM 642 O O . GLY A 1 87 ? 5.322 -14.676 2.677 1.00 87.56 87 GLY A O 1
ATOM 643 N N . PRO A 1 88 ? 3.592 -15.375 1.414 1.00 91.06 88 PRO A N 1
ATOM 644 C CA . PRO A 1 88 ? 3.997 -14.618 0.231 1.00 91.06 88 PRO A CA 1
ATOM 645 C C . PRO A 1 88 ? 3.664 -13.117 0.301 1.00 91.06 88 PRO A C 1
ATOM 647 O O . PRO A 1 88 ? 4.067 -12.386 -0.594 1.00 91.06 88 PRO A O 1
ATOM 650 N N . LEU A 1 89 ? 2.911 -12.642 1.301 1.00 90.44 89 LEU A N 1
ATOM 651 C CA . LEU A 1 89 ? 2.505 -11.236 1.414 1.00 90.44 89 LEU A CA 1
ATOM 652 C C . LEU A 1 89 ? 3.614 -10.385 2.045 1.00 90.44 89 LEU A C 1
ATOM 654 O O . LEU A 1 89 ? 4.141 -10.746 3.103 1.00 90.44 89 LEU A O 1
ATOM 658 N N . GLY A 1 90 ? 3.886 -9.218 1.462 1.00 91.31 90 GLY A N 1
ATOM 659 C CA . GLY A 1 90 ? 4.845 -8.246 1.985 1.00 91.31 90 GLY A CA 1
ATOM 660 C C . GLY A 1 90 ? 4.511 -6.788 1.658 1.00 91.31 90 GLY A C 1
ATOM 661 O O . GLY A 1 90 ? 3.560 -6.499 0.928 1.00 91.31 90 GLY A O 1
ATOM 662 N N . VAL A 1 91 ? 5.310 -5.875 2.219 1.00 91.56 91 VAL A N 1
ATOM 663 C CA . VAL A 1 91 ? 5.300 -4.438 1.907 1.00 91.56 91 VAL A CA 1
ATOM 664 C C . VAL A 1 91 ? 6.279 -4.159 0.771 1.00 91.56 91 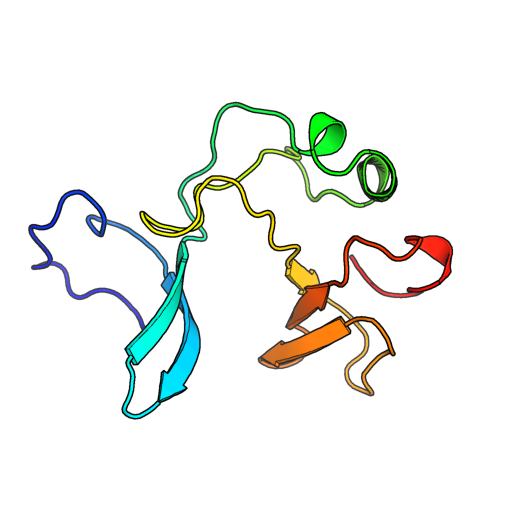VAL A C 1
ATOM 666 O O . VAL A 1 91 ? 7.466 -4.456 0.897 1.00 91.56 91 VAL A O 1
ATOM 669 N N . VAL A 1 92 ? 5.785 -3.573 -0.316 1.00 93.31 92 VAL A N 1
ATOM 670 C CA . VAL A 1 92 ? 6.592 -3.146 -1.467 1.00 93.31 92 VAL A CA 1
ATOM 671 C C . VAL A 1 92 ? 7.239 -1.793 -1.200 1.00 93.31 92 VAL A C 1
ATOM 673 O O . VAL A 1 92 ? 6.576 -0.849 -0.763 1.00 93.31 92 VAL A O 1
ATOM 676 N N . ASP A 1 93 ? 8.520 -1.678 -1.543 1.00 92.19 93 ASP A N 1
ATOM 677 C CA . ASP A 1 93 ? 9.184 -0.388 -1.700 1.00 92.19 93 ASP A CA 1
ATOM 678 C C . ASP A 1 93 ? 8.759 0.272 -3.020 1.00 92.19 93 ASP A C 1
ATOM 680 O O . ASP A 1 93 ? 9.279 -0.024 -4.097 1.00 92.19 93 ASP A O 1
ATOM 684 N N . LEU A 1 94 ? 7.797 1.190 -2.926 1.00 91.44 94 LEU A N 1
ATOM 685 C CA . LEU A 1 94 ? 7.217 1.895 -4.072 1.00 91.44 94 LEU A CA 1
ATOM 686 C C . LEU A 1 94 ? 8.185 2.876 -4.759 1.00 91.44 94 LEU A C 1
ATOM 688 O O . LEU A 1 94 ? 7.843 3.402 -5.817 1.00 91.44 94 LEU A O 1
ATOM 692 N N . HIS A 1 95 ? 9.373 3.127 -4.195 1.00 90.75 95 HIS A N 1
ATOM 693 C CA . HIS A 1 95 ? 10.408 3.948 -4.835 1.00 90.75 95 HIS A CA 1
ATOM 694 C C . HIS A 1 95 ? 11.222 3.178 -5.882 1.00 90.75 95 HIS A C 1
ATOM 696 O O . HIS A 1 95 ? 12.009 3.787 -6.609 1.00 90.75 95 HIS A O 1
ATOM 702 N N . ARG A 1 96 ? 11.061 1.851 -5.946 1.00 91.81 96 ARG A N 1
ATOM 703 C CA . ARG A 1 96 ? 11.698 0.990 -6.946 1.00 91.81 96 ARG A CA 1
ATOM 704 C C . ARG A 1 96 ? 10.830 0.855 -8.190 1.00 91.81 96 ARG A C 1
ATOM 706 O O . ARG A 1 96 ? 9.610 1.023 -8.126 1.00 91.81 96 ARG A O 1
ATOM 713 N N . SER A 1 97 ? 11.462 0.497 -9.307 1.00 90.88 97 SER A N 1
ATOM 714 C CA . SER A 1 97 ? 10.732 0.168 -10.527 1.00 90.88 97 SER A CA 1
ATOM 715 C C . SER A 1 97 ? 10.092 -1.224 -10.395 1.00 90.88 97 SER A C 1
ATOM 717 O O . SER A 1 97 ? 10.742 -2.146 -9.891 1.00 90.88 97 SER A O 1
ATOM 719 N N . PRO A 1 98 ? 8.850 -1.446 -10.870 1.00 91.19 98 PRO A N 1
ATOM 720 C CA . PRO A 1 98 ? 8.235 -2.776 -10.854 1.00 91.19 98 PRO A CA 1
ATOM 721 C C . PRO A 1 98 ? 9.008 -3.830 -11.657 1.00 91.19 98 PRO A C 1
ATOM 723 O O . PRO A 1 98 ? 8.820 -5.030 -11.454 1.00 91.19 98 PRO A O 1
ATOM 726 N N . GLU A 1 99 ? 9.846 -3.401 -12.602 1.00 91.12 99 GLU A N 1
ATOM 727 C CA . GLU A 1 99 ? 10.702 -4.294 -13.388 1.00 91.12 99 GLU A CA 1
ATOM 728 C C . GLU A 1 99 ? 11.865 -4.879 -12.570 1.00 91.12 99 GLU A C 1
ATOM 730 O O . GLU A 1 99 ? 12.292 -6.000 -12.848 1.00 91.12 99 GLU A O 1
ATOM 735 N N . ASP A 1 100 ? 12.291 -4.188 -11.505 1.00 91.75 100 ASP A N 1
ATOM 736 C CA . ASP A 1 100 ? 13.309 -4.660 -10.555 1.00 91.75 100 ASP A CA 1
ATOM 737 C C . ASP A 1 100 ? 12.755 -5.714 -9.581 1.00 91.75 100 ASP A C 1
ATOM 739 O O . ASP A 1 100 ? 13.508 -6.356 -8.847 1.00 91.75 100 ASP A O 1
ATOM 743 N N . LEU A 1 101 ? 11.431 -5.898 -9.572 1.00 90.62 101 LEU A N 1
ATOM 744 C CA . LEU A 1 101 ? 10.689 -6.761 -8.654 1.00 90.62 101 LEU A CA 1
ATOM 745 C C . LEU A 1 101 ? 9.911 -7.857 -9.417 1.00 90.62 101 LEU A C 1
ATOM 747 O O . LEU A 1 101 ? 8.675 -7.929 -9.350 1.00 90.62 101 LEU A O 1
ATOM 751 N N . PRO A 1 102 ? 10.595 -8.741 -10.175 1.00 86.62 102 PRO A N 1
ATOM 752 C CA . PRO A 1 102 ? 9.938 -9.835 -10.880 1.00 86.62 102 PRO A CA 1
ATOM 753 C C . PRO A 1 102 ? 9.227 -10.782 -9.905 1.00 86.62 102 PRO A C 1
ATOM 755 O O . PRO A 1 102 ? 9.766 -11.176 -8.875 1.00 86.62 102 PRO A O 1
ATOM 758 N N . GLY A 1 103 ? 8.001 -11.176 -10.254 1.00 84.88 103 GLY A N 1
ATOM 759 C CA . GLY A 1 103 ? 7.178 -12.063 -9.425 1.00 84.88 103 GLY A CA 1
ATOM 760 C C . GLY A 1 103 ? 6.374 -11.363 -8.328 1.00 84.88 103 GLY A C 1
ATOM 761 O O . GLY A 1 103 ? 5.649 -12.050 -7.616 1.00 84.88 103 GLY A O 1
ATOM 762 N N . VAL A 1 104 ? 6.468 -10.032 -8.214 1.00 87.94 104 VAL A N 1
ATOM 763 C CA . VAL A 1 104 ? 5.617 -9.228 -7.327 1.00 87.94 104 VAL A CA 1
ATOM 764 C C . VAL A 1 104 ? 4.316 -8.822 -8.034 1.00 87.94 104 VAL A C 1
ATOM 766 O O . VAL A 1 104 ? 4.366 -8.296 -9.155 1.00 87.94 104 VAL A O 1
ATOM 769 N N . GLY A 1 105 ? 3.161 -9.054 -7.398 1.00 81.31 105 GLY A N 1
ATOM 770 C CA . GLY A 1 105 ? 1.833 -8.685 -7.916 1.00 81.31 105 GLY A CA 1
ATOM 771 C C . GLY A 1 105 ? 0.688 -8.814 -6.921 1.00 81.31 105 GLY A C 1
ATOM 772 O O . GLY A 1 105 ? 0.938 -9.147 -5.740 1.00 81.31 105 GLY A O 1
#

Organism: NCBI:txid408172

Radius of gyration: 14.63 Å; chains: 1; bounding box: 33×29×38 Å

Secondary structure (DSSP, 8-state):
-BPPTT---TTTTT-BEEEEEEETTEEEEEE-S-EEEEEGGGTSGGGGGGPPTT-EEE---SS-TT---EEEE--TT-BTTEEEEETTEEEE-TTS-GGGSTT--

InterPro domains:
  IPR003774 AlgH-like [PF02622] (5-69)
  IPR003774 AlgH-like [PTHR30327] (1-71)

Foldseek 3Di:
DQDDCPPPPPQPHVWDWDWQDQDPVGTQTFTDPAFDPAACCVVQVLCNVVQDPPRTDGQGGPPPSVDDWDKWFADQVDDPQFADRDRRIGTGPSVDHVVSGPRID

Sequence (105 aa):
MVATPELLDPNFHRVVVLMLEHNEDGALGLVLNRPRLIGGAAAVPQWEDRLAAPGYLHTGGPVSEDSIIGLAFGPLEGIDGLSPLLGPLGVVDLHRSPEDLPGVG